Protein AF-A0A392Q0V7-F1 (afdb_monomer_lite)

Sequence (158 aa):
RRQCPGLLFYNELLHIFYRTRLCDYKNAAPHVDNLDAAVKADRKQTQHMQELVKELSALDQSLSRNDLHYRERAALSEKQAMIQEQLRNMNGFSSIGQESLEPVYFGNSRRTLGDKLQLAPPPIDGEWLPKSAVYALVDLIVVVFGRPKGLFKECGKR

Organism: NCBI:txid97028

Secondary structure (DSSP, 8-state):
----HHHHHHHHHHHHHHHHHTT-HHHHHHHHHHHHHHHHHHHHHHHHHHHHHHHHHHHHHHHT-TT--HHHHHHHHHHHHHHHHHHHHHHTTS-----------S------TT-EEESS-TTSTT-EEEHHHHHHHHHHHHHHHHS-----------

Structure (mmCIF, N/CA/C/O backbone):
data_AF-A0A392Q0V7-F1
#
_entry.id   AF-A0A392Q0V7-F1
#
loop_
_atom_site.group_PDB
_atom_site.id
_atom_site.type_symbol
_atom_site.label_atom_id
_atom_site.label_alt_id
_atom_site.label_comp_id
_atom_site.label_asym_id
_atom_site.label_entity_id
_atom_site.label_seq_id
_atom_site.pdbx_PDB_ins_code
_atom_site.Cartn_x
_atom_site.Cartn_y
_atom_site.Cartn_z
_atom_site.occupancy
_atom_site.B_iso_or_equiv
_atom_site.auth_seq_id
_atom_site.auth_comp_id
_atom_site.auth_asym_id
_atom_site.auth_atom_id
_atom_site.pdbx_PDB_model_num
ATOM 1 N N . ARG A 1 1 ? -1.454 20.220 1.057 1.00 45.97 1 ARG A N 1
ATOM 2 C CA . ARG A 1 1 ? -2.367 19.462 0.162 1.00 45.97 1 ARG A CA 1
ATOM 3 C C . ARG A 1 1 ? -2.547 18.080 0.773 1.00 45.97 1 ARG A C 1
ATOM 5 O O . ARG A 1 1 ? -1.536 17.439 1.013 1.00 45.97 1 ARG A O 1
ATOM 12 N N . ARG A 1 2 ? -3.777 17.664 1.100 1.00 52.25 2 ARG A N 1
ATOM 13 C CA . ARG A 1 2 ? -4.051 16.307 1.606 1.00 52.25 2 ARG A CA 1
ATOM 14 C C . ARG A 1 2 ? -3.768 15.331 0.461 1.00 52.25 2 ARG A C 1
ATOM 16 O O . ARG A 1 2 ? -4.476 15.370 -0.538 1.00 52.25 2 ARG A O 1
ATOM 23 N N . GLN A 1 3 ? -2.672 14.584 0.538 1.00 61.00 3 GLN A N 1
ATOM 24 C CA . GLN A 1 3 ? -2.315 13.605 -0.487 1.00 61.00 3 GLN A CA 1
ATOM 25 C C . GLN A 1 3 ? -3.179 12.363 -0.268 1.00 61.00 3 GLN A C 1
ATOM 27 O O . GLN A 1 3 ? -3.098 11.733 0.783 1.00 61.00 3 GLN A O 1
ATOM 32 N N . CYS A 1 4 ? -4.043 12.048 -1.231 1.00 75.12 4 CYS A N 1
ATOM 33 C CA . CYS A 1 4 ? -4.793 10.799 -1.233 1.00 75.12 4 CYS A CA 1
ATOM 34 C C . CYS A 1 4 ? -3.817 9.643 -1.504 1.00 75.12 4 CYS A C 1
ATOM 36 O O . CYS A 1 4 ? -3.119 9.692 -2.521 1.00 75.12 4 CYS A O 1
ATOM 38 N N . PRO A 1 5 ? -3.755 8.610 -0.642 1.00 79.12 5 PRO A N 1
ATOM 39 C CA . PRO A 1 5 ? -2.830 7.493 -0.825 1.00 79.12 5 PRO A CA 1
ATOM 40 C C . PRO A 1 5 ? -2.989 6.819 -2.189 1.00 79.12 5 PRO A C 1
ATOM 42 O O . PRO A 1 5 ? -1.998 6.526 -2.853 1.00 79.12 5 PRO A O 1
ATOM 45 N N . GLY A 1 6 ? -4.229 6.651 -2.662 1.00 83.00 6 GLY A N 1
ATOM 46 C CA . GLY A 1 6 ? -4.498 6.068 -3.975 1.00 83.00 6 GLY A CA 1
ATOM 47 C C . GLY A 1 6 ? -3.869 6.857 -5.125 1.00 83.00 6 GLY A C 1
ATOM 48 O O . GLY A 1 6 ? -3.326 6.250 -6.045 1.00 83.00 6 GLY A O 1
ATOM 49 N N . LEU A 1 7 ? -3.867 8.192 -5.057 1.00 85.12 7 LEU A N 1
ATOM 50 C CA . LEU A 1 7 ? -3.249 9.035 -6.085 1.00 85.12 7 LEU A CA 1
ATOM 51 C C . LEU A 1 7 ? -1.732 8.857 -6.136 1.00 85.12 7 LEU A C 1
ATOM 53 O O . LEU A 1 7 ? -1.146 8.861 -7.217 1.00 85.12 7 LEU A O 1
ATOM 57 N N . LEU A 1 8 ? -1.098 8.692 -4.973 1.00 87.38 8 LEU A N 1
ATOM 58 C CA . LEU A 1 8 ? 0.327 8.383 -4.897 1.00 87.38 8 LEU A CA 1
ATOM 59 C C . LEU A 1 8 ? 0.611 7.041 -5.576 1.00 87.38 8 LEU A C 1
ATOM 61 O O . LEU A 1 8 ? 1.443 6.995 -6.477 1.00 87.38 8 LEU A O 1
ATOM 65 N N . PHE A 1 9 ? -0.133 5.986 -5.225 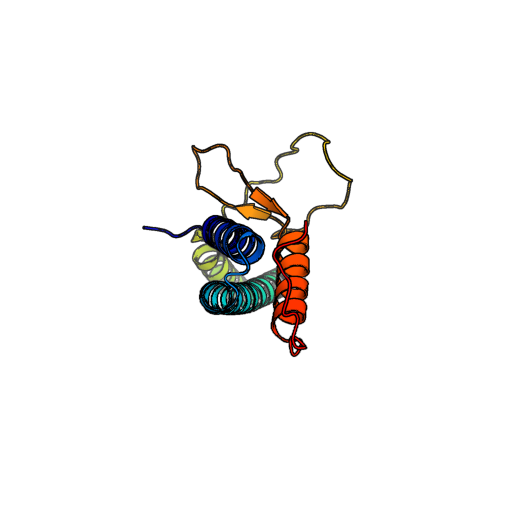1.00 88.56 9 PHE A N 1
ATOM 66 C CA . PHE A 1 9 ? 0.021 4.676 -5.866 1.00 88.56 9 PHE A CA 1
ATOM 67 C C . PHE A 1 9 ? -0.153 4.758 -7.383 1.00 88.56 9 PHE A C 1
ATOM 69 O O . PHE A 1 9 ? 0.673 4.233 -8.124 1.00 88.56 9 PHE A O 1
ATOM 76 N N . TYR A 1 10 ? -1.192 5.447 -7.852 1.00 89.00 10 TYR A N 1
ATOM 77 C CA . TYR A 1 10 ? -1.458 5.604 -9.278 1.00 89.00 10 TYR A CA 1
ATOM 78 C C . TYR A 1 10 ? -0.314 6.314 -10.018 1.00 89.00 10 TYR A C 1
ATOM 80 O O . TYR A 1 10 ? 0.170 5.818 -11.036 1.00 89.00 10 TYR A O 1
ATOM 88 N N . ASN A 1 11 ? 0.158 7.445 -9.487 1.00 90.62 11 ASN A N 1
ATOM 89 C CA . ASN A 1 11 ? 1.233 8.218 -10.108 1.00 90.62 11 ASN A CA 1
ATOM 90 C C . ASN A 1 11 ? 2.551 7.439 -10.158 1.00 90.62 11 ASN A C 1
ATOM 92 O O . ASN A 1 11 ? 3.221 7.425 -11.191 1.00 90.62 11 ASN A O 1
ATOM 96 N N . GLU A 1 12 ? 2.914 6.763 -9.069 1.00 92.44 12 GLU A N 1
ATOM 97 C CA . GLU A 1 12 ? 4.135 5.957 -9.016 1.00 92.44 12 GLU A CA 1
ATOM 98 C C . GLU A 1 12 ? 4.067 4.771 -9.989 1.00 92.44 12 GLU A C 1
ATOM 100 O O . GLU A 1 12 ? 5.012 4.528 -10.741 1.00 92.44 12 GLU A O 1
ATOM 105 N N . LEU A 1 13 ? 2.919 4.086 -10.074 1.00 92.44 13 LEU A N 1
ATOM 106 C CA . LEU A 1 13 ? 2.702 3.013 -11.049 1.00 92.44 13 LEU A CA 1
ATOM 107 C C . LEU A 1 13 ? 2.842 3.506 -12.496 1.00 92.44 13 LEU A C 1
ATOM 109 O O . LEU A 1 13 ? 3.473 2.827 -13.312 1.00 92.44 13 LEU A O 1
ATOM 113 N N . LEU A 1 14 ? 2.315 4.692 -12.818 1.00 92.44 14 LEU A N 1
ATOM 114 C CA . LEU A 1 14 ? 2.500 5.303 -14.136 1.00 92.44 14 LEU A CA 1
ATOM 115 C C . LEU A 1 14 ? 3.976 5.599 -14.421 1.00 92.44 14 LEU A C 1
ATOM 117 O O . LEU A 1 14 ? 4.470 5.255 -15.498 1.00 92.44 14 LEU A O 1
ATOM 121 N N . HIS A 1 15 ? 4.700 6.195 -13.470 1.00 93.06 15 HIS A N 1
ATOM 122 C CA . HIS A 1 15 ? 6.128 6.468 -13.631 1.00 93.06 15 HIS A CA 1
ATOM 123 C C . HIS A 1 15 ? 6.930 5.187 -13.876 1.00 93.06 15 HIS A C 1
ATOM 125 O O . HIS A 1 15 ? 7.743 5.142 -14.804 1.00 93.06 15 HIS A O 1
ATOM 131 N N . ILE A 1 16 ? 6.668 4.129 -13.106 1.00 91.69 16 ILE A N 1
ATOM 132 C CA . ILE A 1 16 ? 7.316 2.825 -13.283 1.00 91.69 16 ILE A 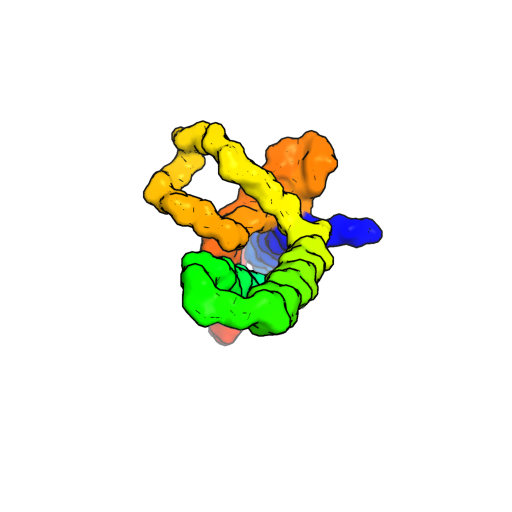CA 1
ATOM 133 C C . ILE A 1 16 ? 6.997 2.257 -14.667 1.00 91.69 16 ILE A C 1
ATOM 135 O O . ILE A 1 16 ? 7.915 1.817 -15.364 1.00 91.69 16 ILE A O 1
ATOM 139 N N . PHE A 1 17 ? 5.733 2.295 -15.097 1.00 90.88 17 PHE A N 1
ATOM 140 C CA . PHE A 1 17 ? 5.312 1.780 -16.400 1.00 90.88 17 PHE A CA 1
ATOM 141 C C . PHE A 1 17 ? 6.030 2.482 -17.558 1.00 90.88 17 PHE A C 1
ATOM 143 O O . PHE A 1 17 ? 6.668 1.820 -18.382 1.00 90.88 17 PHE A O 1
ATOM 150 N N . TYR A 1 18 ? 5.983 3.817 -17.610 1.00 92.19 18 TYR A N 1
ATOM 151 C CA . TYR A 1 18 ? 6.593 4.581 -18.700 1.00 92.19 18 TYR A CA 1
ATOM 152 C C . TYR A 1 18 ? 8.111 4.414 -18.744 1.00 92.19 18 TYR A C 1
ATOM 154 O O . TYR A 1 18 ? 8.675 4.177 -19.814 1.00 92.19 18 TYR A O 1
ATOM 162 N N . ARG A 1 19 ? 8.785 4.473 -17.592 1.00 90.00 19 ARG A N 1
ATOM 163 C CA . ARG A 1 19 ? 10.243 4.308 -17.534 1.00 90.00 19 ARG A CA 1
ATOM 164 C C . ARG A 1 19 ? 10.672 2.889 -17.884 1.00 90.00 19 ARG A C 1
ATOM 166 O O . ARG A 1 19 ? 11.628 2.711 -18.631 1.00 90.00 19 ARG A O 1
ATOM 173 N N . THR A 1 20 ? 9.931 1.879 -17.429 1.00 86.69 20 THR A N 1
ATOM 174 C CA . THR A 1 20 ? 10.187 0.477 -17.791 1.00 86.69 20 THR A CA 1
ATOM 175 C C . THR A 1 20 ? 10.002 0.247 -19.287 1.00 86.69 20 THR A C 1
ATOM 177 O O . THR A 1 20 ? 10.822 -0.426 -19.907 1.00 86.69 20 THR A O 1
ATOM 180 N N . ARG A 1 21 ? 8.978 0.858 -19.899 1.00 86.56 21 ARG A N 1
ATOM 181 C CA . ARG A 1 21 ? 8.760 0.806 -21.351 1.00 86.56 21 ARG A CA 1
ATOM 182 C C . ARG A 1 21 ? 9.922 1.421 -22.137 1.00 86.56 21 ARG A C 1
ATOM 184 O O . ARG A 1 21 ? 10.292 0.884 -23.174 1.00 86.56 21 ARG A O 1
ATOM 191 N N . LEU A 1 22 ? 10.519 2.500 -21.630 1.00 87.94 22 LEU A N 1
ATOM 192 C CA . LEU A 1 22 ? 11.720 3.12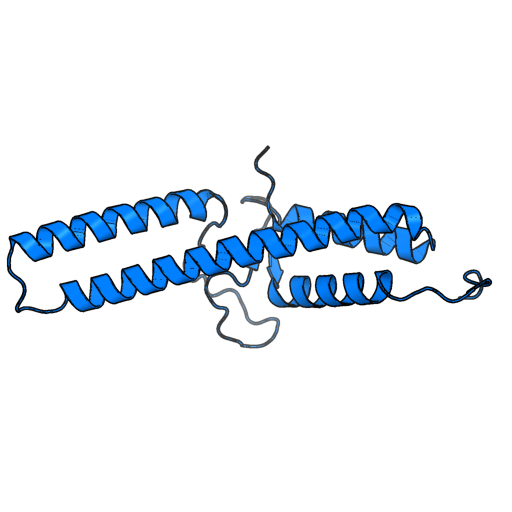5 -22.200 1.00 87.94 22 LEU A CA 1
ATOM 193 C C . LEU A 1 22 ? 13.030 2.430 -21.783 1.00 87.94 22 LEU A C 1
ATOM 195 O O . LEU A 1 22 ? 14.109 2.902 -22.129 1.00 87.94 22 LEU A O 1
ATOM 199 N N . CYS A 1 23 ? 12.954 1.321 -21.039 1.00 84.62 23 CYS A N 1
ATOM 200 C CA . CYS A 1 23 ? 14.100 0.606 -20.467 1.00 84.62 23 CYS A CA 1
ATOM 201 C C . CYS A 1 23 ? 14.984 1.459 -19.537 1.00 84.62 23 CYS A C 1
ATOM 203 O O . CYS A 1 23 ? 16.127 1.106 -19.244 1.00 84.62 23 CYS A O 1
ATOM 205 N N . ASP A 1 24 ? 14.433 2.551 -19.008 1.00 87.00 24 ASP A N 1
ATOM 206 C CA . ASP A 1 24 ? 15.070 3.442 -18.045 1.00 87.00 24 ASP A CA 1
ATOM 207 C C . ASP A 1 24 ? 14.884 2.916 -16.615 1.00 87.00 24 ASP A C 1
ATOM 209 O O . ASP A 1 24 ? 14.190 3.475 -15.761 1.00 87.00 24 ASP A O 1
ATOM 213 N N . TYR A 1 25 ? 15.503 1.768 -16.355 1.00 84.81 25 TYR A N 1
ATOM 214 C CA . TYR A 1 25 ? 15.372 1.082 -15.074 1.00 84.81 25 TYR A CA 1
ATOM 215 C C . TYR A 1 25 ? 16.045 1.821 -13.916 1.00 84.81 25 TYR A C 1
ATOM 217 O O . TYR A 1 25 ? 15.627 1.649 -12.774 1.00 84.81 25 TYR A O 1
ATOM 225 N N . LYS A 1 26 ? 17.066 2.640 -14.201 1.00 86.56 26 LYS A N 1
ATOM 226 C CA . LYS A 1 26 ? 17.769 3.430 -13.182 1.00 86.56 26 LYS A CA 1
ATOM 227 C C . LYS A 1 26 ? 16.836 4.461 -12.565 1.00 86.56 26 LYS A C 1
ATOM 229 O O . LYS A 1 26 ? 16.766 4.557 -11.347 1.00 86.56 26 LYS A O 1
ATOM 234 N N . ASN A 1 27 ? 16.081 5.173 -13.398 1.00 89.12 27 ASN A N 1
ATOM 235 C CA . ASN A 1 27 ? 15.141 6.167 -12.898 1.00 89.12 27 ASN A CA 1
ATOM 236 C C . ASN A 1 27 ? 13.807 5.553 -12.461 1.00 89.12 27 ASN A C 1
ATOM 238 O O . ASN A 1 27 ? 13.051 6.220 -11.768 1.00 89.12 27 ASN A O 1
ATOM 242 N N . ALA A 1 28 ? 13.495 4.309 -12.843 1.00 91.12 28 ALA A N 1
ATOM 243 C CA . ALA A 1 28 ? 12.332 3.587 -12.322 1.00 91.12 28 ALA A CA 1
ATOM 244 C C . ALA A 1 28 ? 12.545 3.060 -10.891 1.00 91.12 28 ALA A C 1
ATOM 246 O O . ALA A 1 28 ? 11.591 3.033 -10.123 1.00 91.12 28 ALA A O 1
ATOM 247 N N . ALA A 1 29 ? 13.775 2.687 -10.520 1.00 89.75 29 ALA A N 1
ATOM 248 C CA . ALA A 1 29 ? 14.106 2.156 -9.194 1.00 89.75 29 ALA A CA 1
ATOM 249 C C . ALA A 1 29 ? 13.590 3.001 -8.005 1.00 89.75 29 ALA A C 1
ATOM 251 O O . ALA A 1 29 ? 12.870 2.441 -7.183 1.00 89.75 29 ALA A O 1
ATOM 252 N N . PRO A 1 30 ? 13.826 4.329 -7.924 1.00 92.69 30 PRO A N 1
ATOM 253 C CA . PRO A 1 30 ? 13.340 5.121 -6.789 1.00 92.69 30 PRO A CA 1
ATOM 254 C C . PRO A 1 30 ? 11.808 5.159 -6.686 1.00 92.69 30 PRO A C 1
ATOM 256 O O . PRO A 1 30 ? 11.267 5.253 -5.588 1.00 92.69 30 PRO A O 1
ATOM 259 N N . HIS A 1 31 ? 11.099 5.058 -7.816 1.00 93.44 31 HIS A N 1
ATOM 260 C CA . HIS A 1 31 ? 9.637 4.976 -7.829 1.00 93.44 31 HIS A CA 1
ATOM 261 C C . HIS A 1 31 ? 9.149 3.634 -7.268 1.00 93.44 31 HIS A C 1
ATOM 263 O O . HIS A 1 31 ? 8.168 3.592 -6.531 1.00 93.44 31 HIS A O 1
ATOM 269 N N . VAL A 1 32 ? 9.863 2.539 -7.559 1.00 92.00 32 VAL A N 1
ATOM 270 C CA . VAL A 1 32 ? 9.589 1.219 -6.966 1.00 92.00 32 VAL A CA 1
ATOM 271 C C . VAL A 1 32 ? 9.815 1.243 -5.454 1.00 92.00 32 VAL A C 1
ATOM 273 O O . VAL A 1 32 ? 8.960 0.763 -4.713 1.00 92.00 32 VAL A O 1
ATOM 276 N N . ASP A 1 33 ? 10.911 1.846 -4.993 1.00 92.75 33 ASP A N 1
ATOM 277 C CA . ASP A 1 33 ? 11.223 1.950 -3.563 1.00 92.75 33 ASP A CA 1
ATOM 278 C C . ASP A 1 33 ? 10.176 2.788 -2.810 1.00 92.75 33 ASP A C 1
ATOM 280 O O . ASP A 1 33 ? 9.727 2.408 -1.726 1.00 92.75 33 ASP A O 1
ATOM 284 N N . ASN A 1 34 ? 9.732 3.904 -3.403 1.00 92.75 34 ASN A N 1
ATOM 285 C CA . ASN A 1 34 ? 8.669 4.737 -2.838 1.00 92.75 34 ASN A CA 1
ATOM 286 C C . ASN A 1 34 ? 7.338 3.969 -2.750 1.00 92.75 34 ASN A C 1
ATOM 288 O O . ASN A 1 34 ? 6.649 4.012 -1.730 1.00 92.75 34 ASN A O 1
ATOM 292 N N . LEU A 1 35 ? 6.998 3.219 -3.803 1.00 91.88 35 LEU A N 1
ATOM 293 C CA . LEU A 1 35 ? 5.791 2.398 -3.866 1.00 91.88 35 LEU A CA 1
ATOM 294 C C . LEU A 1 35 ? 5.803 1.290 -2.795 1.00 91.88 35 LEU A C 1
ATOM 296 O O . LEU A 1 35 ? 4.808 1.102 -2.095 1.00 91.88 35 LEU A O 1
ATOM 300 N N . ASP A 1 36 ? 6.927 0.590 -2.627 1.00 92.44 36 ASP A N 1
ATOM 301 C CA . ASP A 1 36 ? 7.109 -0.444 -1.599 1.00 92.44 36 ASP A CA 1
ATOM 302 C C . ASP A 1 36 ? 6.999 0.137 -0.179 1.00 92.44 36 ASP A C 1
ATOM 304 O O . ASP A 1 36 ? 6.277 -0.395 0.673 1.00 92.44 36 ASP A O 1
ATOM 308 N N . ALA A 1 37 ? 7.644 1.280 0.073 1.00 92.62 37 ALA A N 1
ATOM 309 C CA . ALA A 1 37 ? 7.537 1.984 1.347 1.00 92.62 37 ALA A CA 1
ATOM 310 C C . ALA A 1 37 ? 6.088 2.409 1.644 1.00 92.62 37 ALA A C 1
ATOM 312 O O . ALA A 1 37 ? 5.603 2.210 2.764 1.00 92.62 37 ALA A O 1
ATOM 313 N N . ALA A 1 38 ? 5.375 2.929 0.640 1.00 90.44 38 ALA A N 1
ATOM 314 C CA . ALA A 1 38 ? 3.976 3.326 0.759 1.00 90.44 38 ALA A CA 1
ATOM 315 C C . ALA A 1 38 ? 3.057 2.127 1.051 1.00 90.44 38 ALA A C 1
ATOM 317 O O . ALA A 1 38 ? 2.235 2.205 1.965 1.00 90.44 38 ALA A O 1
ATOM 318 N N . VAL A 1 39 ? 3.227 0.991 0.357 1.00 89.81 39 VAL A N 1
ATOM 319 C CA . VAL A 1 39 ? 2.472 -0.244 0.651 1.00 89.81 39 VAL A CA 1
ATOM 320 C C . VAL A 1 39 ? 2.731 -0.713 2.079 1.00 89.81 39 VAL A C 1
ATOM 322 O O . VAL A 1 39 ? 1.793 -1.075 2.789 1.00 89.81 39 VAL A O 1
ATOM 325 N N . LYS A 1 40 ? 3.986 -0.705 2.535 1.00 90.62 40 LYS A N 1
ATOM 326 C CA . LYS A 1 40 ? 4.334 -1.125 3.901 1.00 90.62 40 LYS A CA 1
ATOM 327 C C . LYS A 1 40 ? 3.713 -0.215 4.959 1.00 90.62 40 LYS A C 1
ATOM 329 O O . LYS A 1 40 ? 3.222 -0.722 5.968 1.00 90.62 40 LYS A O 1
ATOM 334 N N . ALA A 1 41 ? 3.725 1.098 4.742 1.00 89.12 41 ALA A N 1
ATOM 335 C CA . ALA A 1 41 ? 3.103 2.059 5.648 1.00 89.12 41 ALA A CA 1
ATOM 336 C C . ALA A 1 41 ? 1.581 1.855 5.721 1.00 89.12 41 ALA A C 1
ATOM 338 O O . ALA A 1 41 ? 1.027 1.729 6.814 1.00 89.12 41 ALA A O 1
ATOM 339 N N . ASP A 1 42 ? 0.923 1.727 4.569 1.00 86.19 42 ASP A N 1
ATOM 340 C CA . ASP A 1 42 ? -0.525 1.545 4.500 1.00 86.19 42 ASP A CA 1
ATOM 341 C C . ASP A 1 42 ? -0.968 0.179 5.072 1.00 86.19 42 ASP A C 1
ATOM 343 O O . ASP A 1 42 ? -1.947 0.098 5.821 1.00 86.19 42 ASP A O 1
ATOM 347 N N . ARG A 1 43 ? -0.205 -0.902 4.831 1.00 85.31 43 ARG A N 1
ATOM 348 C CA . ARG A 1 43 ? -0.439 -2.216 5.467 1.00 85.31 43 ARG A CA 1
ATOM 349 C C . ARG A 1 43 ? -0.416 -2.115 6.992 1.00 85.31 43 ARG A C 1
ATOM 351 O O . ARG A 1 43 ? -1.335 -2.627 7.629 1.00 85.31 43 ARG A O 1
ATOM 358 N N . LYS A 1 44 ? 0.576 -1.431 7.572 1.00 88.31 44 LYS A N 1
ATOM 359 C CA . LYS A 1 44 ? 0.663 -1.229 9.031 1.00 88.31 44 LYS A CA 1
ATOM 360 C C . LYS A 1 44 ? -0.522 -0.427 9.564 1.00 88.31 44 LYS A C 1
ATOM 362 O O . LYS A 1 44 ? -1.122 -0.815 10.560 1.00 88.31 44 LYS A O 1
ATOM 367 N N . GLN A 1 45 ? -0.891 0.656 8.880 1.00 84.50 45 GLN A N 1
ATOM 368 C CA . GLN A 1 45 ? -2.040 1.475 9.266 1.00 84.50 45 GLN A CA 1
ATOM 369 C C . GLN A 1 45 ? -3.348 0.672 9.225 1.00 84.50 45 GLN A C 1
ATOM 371 O O . GLN A 1 45 ? -4.152 0.733 10.152 1.00 84.50 45 GLN A O 1
ATOM 376 N N . THR A 1 46 ? -3.543 -0.126 8.174 1.00 81.06 46 THR A N 1
ATOM 377 C CA . THR A 1 46 ? -4.736 -0.969 8.012 1.00 81.06 46 THR A CA 1
ATOM 378 C C . THR A 1 46 ? -4.808 -2.055 9.084 1.00 81.06 46 THR A C 1
ATOM 380 O O . THR A 1 46 ? -5.885 -2.309 9.617 1.00 81.06 46 THR A O 1
ATOM 383 N N . GLN A 1 47 ? -3.676 -2.677 9.429 1.00 85.00 47 GLN A N 1
ATOM 384 C CA . GLN A 1 47 ? -3.599 -3.662 10.513 1.00 85.00 47 GLN A CA 1
ATOM 385 C C . GLN A 1 47 ? -3.989 -3.042 11.855 1.00 85.00 47 GLN A C 1
ATOM 387 O O . GLN A 1 47 ? -4.865 -3.572 12.534 1.00 85.00 47 GLN A O 1
ATOM 392 N N . HIS A 1 48 ? -3.426 -1.879 12.184 1.00 84.81 48 HIS A N 1
ATOM 393 C CA . HIS A 1 48 ? -3.755 -1.173 13.419 1.00 84.81 48 HIS A CA 1
ATOM 394 C C . HIS A 1 48 ? -5.242 -0.788 13.493 1.00 84.81 48 HIS A C 1
ATOM 396 O O . HIS A 1 48 ? -5.897 -0.957 14.519 1.00 84.81 48 HIS A O 1
ATOM 402 N N . MET A 1 49 ? -5.820 -0.345 12.373 1.00 79.75 49 MET A N 1
ATOM 403 C CA . MET A 1 49 ? -7.253 -0.062 12.287 1.00 79.75 49 MET A CA 1
ATOM 404 C C . MET A 1 49 ? -8.104 -1.321 12.518 1.00 79.75 49 MET A C 1
ATOM 406 O O . MET A 1 49 ? -9.099 -1.268 13.237 1.00 79.75 49 MET A O 1
ATOM 410 N N . GLN A 1 50 ? -7.717 -2.462 11.940 1.00 81.94 50 GLN A N 1
ATOM 411 C CA . GLN A 1 50 ? -8.415 -3.733 12.157 1.00 81.94 50 GLN A CA 1
ATOM 412 C C . GLN A 1 50 ? -8.337 -4.201 13.614 1.00 81.94 50 GLN A C 1
ATOM 414 O O . GLN A 1 50 ? -9.304 -4.772 14.114 1.00 81.94 50 GLN A O 1
ATOM 419 N N . GLU A 1 51 ? -7.217 -3.972 14.299 1.00 86.19 51 GLU A N 1
ATOM 420 C CA . GLU A 1 51 ? -7.062 -4.269 15.728 1.00 86.19 51 GLU A CA 1
ATOM 421 C C . GLU A 1 51 ? -8.015 -3.428 16.581 1.00 86.19 51 GLU A C 1
ATOM 423 O O . GLU A 1 51 ? -8.758 -3.989 17.382 1.00 86.19 51 GLU A O 1
ATOM 428 N N . LEU A 1 52 ? -8.085 -2.117 16.338 1.00 84.00 52 LEU A N 1
ATOM 429 C CA . LEU A 1 52 ? -8.995 -1.220 17.057 1.00 84.00 52 LEU A CA 1
ATOM 430 C C . LEU A 1 52 ? -10.471 -1.549 16.803 1.00 84.00 52 LEU A C 1
ATOM 432 O O . LEU A 1 52 ? -11.284 -1.502 17.722 1.00 84.00 52 LEU A O 1
ATOM 436 N N . VAL A 1 53 ? -10.834 -1.938 15.576 1.00 82.19 53 VAL A N 1
ATOM 437 C CA . VAL A 1 53 ? -12.200 -2.398 15.263 1.00 82.19 53 VAL A CA 1
ATOM 438 C C . VAL A 1 53 ? -12.528 -3.701 15.996 1.00 82.19 53 VAL A C 1
ATOM 440 O O . VAL A 1 53 ? -13.636 -3.851 16.513 1.00 82.19 53 VAL A O 1
ATOM 443 N N . LYS A 1 54 ? -11.578 -4.642 16.083 1.00 86.12 54 LYS A N 1
ATOM 444 C CA . LYS A 1 54 ? -11.758 -5.872 16.870 1.00 86.12 54 LYS A CA 1
ATOM 445 C C . LYS A 1 54 ? -11.929 -5.556 18.352 1.00 86.12 54 LYS A C 1
ATOM 447 O O . LYS A 1 54 ? -12.839 -6.103 18.971 1.00 86.12 54 LYS A O 1
ATOM 452 N N . GLU A 1 55 ? -11.109 -4.664 18.902 1.00 89.06 55 GLU A N 1
ATOM 453 C CA . GLU A 1 55 ? -11.211 -4.231 20.297 1.00 89.06 55 GLU A CA 1
ATOM 454 C C . GLU A 1 55 ? -12.574 -3.590 20.580 1.00 89.06 55 GLU A C 1
ATOM 456 O O . GLU A 1 55 ? -13.248 -3.981 21.531 1.00 89.06 55 GLU A O 1
ATOM 461 N N . LEU A 1 56 ? -13.042 -2.702 19.699 1.00 85.75 56 LEU A N 1
ATOM 462 C CA . LEU A 1 56 ? -14.361 -2.083 19.814 1.00 85.75 56 LEU A CA 1
ATOM 463 C C . LEU A 1 56 ? -15.484 -3.127 19.771 1.00 85.75 56 LEU A C 1
ATOM 465 O O . LEU A 1 56 ? -16.377 -3.097 20.611 1.00 85.75 56 LEU A O 1
ATOM 469 N N . SER A 1 57 ? -15.403 -4.115 18.874 1.00 83.56 57 SER A N 1
ATOM 470 C CA . SER A 1 57 ? -16.392 -5.200 18.821 1.00 83.56 57 SER A CA 1
ATOM 471 C C . SER A 1 57 ? -16.408 -6.069 20.089 1.00 83.56 57 SER A C 1
ATOM 473 O O . SER A 1 57 ? -17.469 -6.521 20.517 1.00 83.56 57 SER A O 1
ATOM 475 N N . ALA A 1 58 ? -15.250 -6.277 20.725 1.00 87.50 58 ALA A N 1
ATOM 476 C CA . ALA A 1 58 ? -15.145 -7.007 21.986 1.00 87.50 58 ALA A CA 1
ATOM 477 C C . ALA A 1 58 ? -15.692 -6.185 23.168 1.00 87.50 58 ALA A C 1
ATOM 479 O O . ALA A 1 58 ? -16.322 -6.741 24.073 1.00 87.50 58 ALA A O 1
ATOM 480 N N . LEU A 1 59 ? -15.494 -4.862 23.150 1.00 86.56 59 LEU A N 1
ATOM 481 C CA . LEU A 1 59 ? -16.080 -3.941 24.125 1.00 86.56 59 LEU A CA 1
ATOM 482 C C . LEU A 1 59 ? -17.604 -3.876 23.992 1.00 86.56 59 LEU A C 1
ATOM 484 O O . LEU A 1 59 ? -18.283 -3.974 25.009 1.00 86.56 59 LEU A O 1
ATOM 488 N N . ASP A 1 60 ? -18.145 -3.811 22.775 1.00 84.50 60 ASP A N 1
ATOM 489 C CA . ASP A 1 60 ? -19.594 -3.841 22.528 1.00 84.50 60 ASP A CA 1
ATOM 490 C C . ASP A 1 60 ? -20.229 -5.144 23.036 1.00 84.50 60 ASP A C 1
ATOM 492 O O . ASP A 1 60 ? -21.250 -5.124 23.727 1.00 84.50 60 ASP A O 1
ATOM 496 N N . GLN A 1 61 ? -19.589 -6.290 22.774 1.00 86.56 61 GLN A N 1
ATOM 497 C CA . GLN A 1 61 ? -20.019 -7.578 23.330 1.00 86.56 61 GLN A CA 1
ATOM 498 C C . GLN A 1 61 ? -19.967 -7.582 24.861 1.00 86.56 61 GLN A C 1
ATOM 500 O O . GLN A 1 61 ? -20.877 -8.097 25.511 1.00 86.56 61 GLN A O 1
ATOM 505 N N . SER A 1 62 ? -18.935 -6.976 25.450 1.00 85.50 62 SER A N 1
ATOM 506 C CA . SER A 1 62 ? -18.806 -6.861 26.904 1.00 85.50 62 SER A CA 1
ATOM 507 C C . SER A 1 62 ? -19.912 -5.981 27.489 1.00 85.50 62 SER A C 1
ATOM 509 O O . SER A 1 62 ? -20.568 -6.393 28.438 1.00 85.50 62 SER A O 1
ATOM 511 N N . LEU A 1 63 ? -20.185 -4.821 26.886 1.00 82.56 63 LEU A N 1
ATOM 512 C CA . LEU A 1 63 ? -21.242 -3.891 27.292 1.00 82.56 63 LEU A CA 1
ATOM 513 C C . LEU A 1 63 ? -22.650 -4.485 27.153 1.00 82.56 63 LEU A C 1
ATOM 515 O O . LEU A 1 63 ? -23.528 -4.146 27.945 1.00 82.56 63 LEU A O 1
ATOM 519 N N . SER A 1 64 ? -22.856 -5.401 26.199 1.00 81.88 64 SER A N 1
ATOM 520 C CA . SER A 1 64 ? -24.126 -6.119 26.023 1.00 81.88 64 SER A CA 1
ATOM 521 C C . SER A 1 64 ? -24.454 -7.098 27.162 1.00 81.88 64 SER A C 1
ATOM 523 O O . SER A 1 64 ? -25.597 -7.540 27.283 1.00 81.88 64 SER A O 1
ATOM 525 N N . ARG A 1 65 ? -23.483 -7.433 28.029 1.00 82.12 65 ARG A N 1
ATOM 526 C CA . ARG A 1 65 ? -23.731 -8.265 29.214 1.00 82.12 65 ARG A CA 1
ATOM 527 C C . ARG A 1 65 ? -24.491 -7.476 30.286 1.00 82.12 65 ARG A C 1
ATOM 529 O O . ARG A 1 65 ? -24.069 -6.416 30.760 1.00 82.12 65 ARG A O 1
ATOM 536 N N . ASN A 1 66 ? -25.610 -8.043 30.730 1.00 72.94 66 ASN A N 1
ATOM 537 C CA . ASN A 1 66 ? -26.485 -7.431 31.733 1.00 72.94 66 ASN A CA 1
ATOM 538 C C . ASN A 1 66 ? -25.906 -7.467 33.161 1.00 72.94 66 ASN A C 1
ATOM 540 O O . ASN A 1 66 ? -26.344 -6.692 34.010 1.00 72.94 66 ASN A O 1
ATOM 544 N N . ASP A 1 67 ? -24.858 -8.256 33.396 1.00 79.56 67 ASP A N 1
ATOM 545 C CA . ASP A 1 67 ? -24.320 -8.537 34.736 1.00 79.56 67 ASP A CA 1
ATOM 546 C C . ASP A 1 67 ? -23.295 -7.496 35.234 1.00 79.56 67 ASP A C 1
ATOM 548 O O . ASP A 1 67 ? -22.759 -7.618 36.332 1.00 79.56 67 ASP A O 1
ATOM 552 N N . LEU A 1 68 ? -22.991 -6.470 34.431 1.00 78.94 68 LEU A N 1
ATOM 553 C CA . LEU A 1 68 ? -21.948 -5.487 34.742 1.00 78.94 68 LEU A CA 1
ATOM 554 C C . LEU A 1 68 ? -22.378 -4.468 35.802 1.00 78.94 68 LEU A C 1
ATOM 556 O O . LEU A 1 68 ? -23.494 -3.937 35.780 1.00 78.94 68 LEU A O 1
ATOM 560 N N . HIS A 1 69 ? -21.445 -4.107 36.683 1.00 82.50 69 HIS A N 1
ATOM 561 C CA . HIS A 1 69 ? -21.653 -3.036 37.651 1.00 82.50 69 HIS A CA 1
ATOM 562 C C . HIS A 1 69 ? -21.640 -1.660 36.951 1.00 82.50 69 HIS A C 1
ATOM 564 O O . HIS A 1 69 ? -20.907 -1.444 35.985 1.00 82.50 69 HIS A O 1
ATOM 570 N N . TYR A 1 70 ? -22.415 -0.686 37.445 1.00 83.88 70 TYR A N 1
ATOM 571 C CA . TYR A 1 70 ? -22.536 0.654 36.832 1.00 83.88 70 TYR A CA 1
ATOM 572 C C . TYR A 1 70 ? -21.175 1.331 36.574 1.00 83.88 70 TYR A C 1
ATOM 574 O O . TYR A 1 70 ? -20.938 1.888 35.505 1.00 83.88 70 TYR A O 1
ATOM 582 N N . ARG A 1 71 ? -20.245 1.219 37.532 1.00 85.00 71 ARG A N 1
ATOM 583 C CA . ARG A 1 71 ? -18.884 1.777 37.427 1.00 85.00 71 ARG A CA 1
ATOM 584 C C . ARG A 1 71 ? -18.055 1.137 36.307 1.00 85.00 71 ARG A C 1
ATOM 586 O O . ARG A 1 71 ? -17.273 1.826 35.661 1.00 85.00 71 ARG A O 1
ATOM 593 N N . GLU A 1 72 ? -18.227 -0.162 36.080 1.00 85.06 72 GLU A N 1
ATOM 594 C CA . GLU A 1 72 ? -17.527 -0.895 35.020 1.00 85.06 72 GLU A CA 1
ATOM 595 C C . GLU A 1 72 ? -18.098 -0.530 33.651 1.00 85.06 72 GLU A C 1
ATOM 597 O O . GLU A 1 72 ? -17.334 -0.272 32.725 1.00 85.06 72 GLU A O 1
ATOM 602 N N . ARG A 1 73 ? -19.428 -0.399 33.539 1.00 84.50 73 ARG A N 1
ATOM 603 C CA . ARG A 1 73 ? -20.068 0.108 32.315 1.00 84.50 73 ARG A CA 1
ATOM 604 C C . ARG A 1 73 ? -19.574 1.503 31.945 1.00 84.50 73 ARG A C 1
ATOM 606 O O . ARG A 1 73 ? -19.244 1.729 30.786 1.00 84.50 73 ARG A O 1
ATOM 613 N N . ALA A 1 74 ? -19.472 2.407 32.921 1.00 85.81 74 ALA A N 1
ATOM 614 C CA . ALA A 1 74 ? -18.953 3.753 32.692 1.00 85.81 74 ALA A CA 1
ATOM 615 C C . ALA A 1 74 ? -17.511 3.720 32.149 1.00 85.81 74 ALA A C 1
ATOM 617 O O . ALA A 1 74 ? -17.237 4.311 31.106 1.00 85.81 74 ALA A O 1
ATOM 618 N N . ALA A 1 75 ? -16.619 2.947 32.780 1.00 88.19 75 ALA A N 1
ATOM 619 C CA . ALA A 1 75 ? -15.229 2.813 32.337 1.00 88.19 75 ALA A CA 1
ATOM 620 C C . ALA A 1 75 ? -15.097 2.176 30.938 1.00 88.19 75 ALA A C 1
ATOM 622 O O . ALA A 1 75 ? -14.242 2.577 30.149 1.00 88.19 75 ALA A O 1
ATOM 623 N N . LEU A 1 76 ? -15.940 1.192 30.604 1.00 86.31 76 LEU A N 1
ATOM 624 C CA . LEU A 1 76 ? -15.957 0.574 29.273 1.00 86.31 76 LEU A CA 1
ATOM 625 C C . LEU A 1 76 ? -16.482 1.537 28.199 1.00 86.31 76 LEU A C 1
ATOM 627 O O . LEU A 1 76 ? -15.922 1.582 27.106 1.00 86.31 76 LEU A O 1
ATOM 631 N N . SER A 1 77 ? -17.501 2.341 28.516 1.00 85.00 77 SER A N 1
ATOM 632 C CA . SER A 1 77 ? -18.034 3.352 27.592 1.00 85.00 77 SER A CA 1
ATOM 633 C C . SER A 1 77 ? -17.032 4.474 27.299 1.00 85.00 77 SER A C 1
ATOM 635 O O . SER A 1 77 ? -16.922 4.932 26.164 1.00 85.00 77 SER A O 1
ATOM 637 N N . GLU A 1 78 ? -16.231 4.870 28.292 1.00 88.75 78 GLU A N 1
ATOM 638 C CA . GLU A 1 78 ? -15.162 5.856 28.111 1.00 88.75 78 GLU A CA 1
ATOM 639 C C . GLU A 1 78 ? -14.068 5.318 27.179 1.00 88.75 78 GLU A C 1
ATOM 641 O O . GLU A 1 78 ? -13.649 5.995 26.238 1.00 88.75 78 GLU A O 1
ATOM 646 N N . LYS A 1 79 ? -13.661 4.056 27.372 1.00 89.44 79 LYS A N 1
ATOM 647 C CA . LYS A 1 79 ? -12.714 3.384 26.470 1.00 89.44 79 LYS A CA 1
ATOM 648 C C . LYS A 1 79 ? -13.250 3.268 25.045 1.00 89.44 79 LYS A C 1
ATOM 650 O O . LYS A 1 79 ? -12.501 3.495 24.097 1.00 89.44 79 LYS A O 1
ATOM 655 N N . GLN A 1 80 ? -14.534 2.953 24.887 1.00 86.06 80 GLN A N 1
ATOM 656 C CA . GLN A 1 80 ? -15.190 2.900 23.581 1.00 86.06 80 GLN A CA 1
ATOM 657 C C . GLN A 1 80 ? -15.122 4.261 22.874 1.00 86.06 80 GLN A C 1
ATOM 659 O O . GLN A 1 80 ? -14.728 4.319 21.709 1.00 86.06 80 GLN A O 1
ATOM 664 N N . ALA A 1 81 ? -15.427 5.354 23.582 1.00 85.81 81 ALA A N 1
ATOM 665 C CA . ALA A 1 81 ? -15.343 6.708 23.035 1.00 85.81 81 ALA A CA 1
ATOM 666 C C . ALA A 1 81 ? -13.911 7.067 22.600 1.00 85.81 81 ALA A C 1
ATOM 668 O O . ALA A 1 81 ? -13.719 7.600 21.507 1.00 85.81 81 ALA A O 1
ATOM 669 N N . MET A 1 82 ? -12.903 6.702 23.401 1.00 90.38 82 MET A N 1
ATOM 670 C CA . MET A 1 82 ? -11.492 6.920 23.067 1.00 90.38 82 MET A CA 1
ATOM 671 C C . MET A 1 82 ? -11.077 6.166 21.793 1.00 90.38 82 MET A C 1
ATOM 673 O O . MET A 1 82 ? -10.466 6.752 20.898 1.00 90.38 82 MET A O 1
ATOM 677 N N . ILE A 1 83 ? -11.434 4.883 21.671 1.00 86.00 83 ILE A N 1
ATOM 678 C CA . ILE A 1 83 ? -11.119 4.072 20.481 1.00 86.00 83 ILE A CA 1
ATOM 679 C C . ILE A 1 83 ? -11.861 4.608 19.252 1.00 86.00 83 ILE A C 1
ATOM 681 O O . ILE A 1 83 ? -11.293 4.689 18.161 1.00 86.00 83 ILE A O 1
ATOM 685 N N . GLN A 1 84 ? -13.117 5.028 19.413 1.00 84.12 84 GLN A N 1
ATOM 686 C CA . GLN A 1 84 ? -13.903 5.622 18.335 1.00 84.12 84 GLN A CA 1
ATOM 687 C C . GLN A 1 84 ? -13.305 6.954 17.860 1.00 84.12 84 GLN A C 1
ATOM 689 O O . GLN A 1 84 ? -13.281 7.228 16.658 1.00 84.12 84 GLN A O 1
ATOM 694 N N . GLU A 1 85 ? -12.770 7.765 18.774 1.00 85.38 85 GLU A N 1
ATOM 695 C CA . GLU A 1 85 ? -12.049 8.992 18.442 1.00 85.38 85 GLU A CA 1
ATOM 696 C C . GLU A 1 85 ? -10.728 8.701 17.717 1.00 85.38 85 GLU A C 1
ATOM 698 O O . GLU A 1 85 ? -10.449 9.313 16.684 1.00 85.38 85 GLU A O 1
ATOM 703 N N . GLN A 1 86 ? -9.949 7.715 18.178 1.00 85.12 86 GLN A N 1
ATOM 704 C CA . GLN A 1 86 ? -8.736 7.264 17.486 1.00 85.12 86 GLN A CA 1
ATOM 705 C C . GLN A 1 86 ? -9.046 6.797 16.058 1.00 85.12 86 GLN A C 1
ATOM 707 O O . GLN A 1 86 ? -8.384 7.225 15.107 1.00 85.12 86 GLN A O 1
ATOM 712 N N . LEU A 1 87 ? -10.099 5.991 15.884 1.00 80.25 87 LEU A N 1
ATOM 713 C CA . LEU A 1 87 ? -10.581 5.560 14.572 1.00 80.25 87 LEU A CA 1
ATOM 714 C C . LEU A 1 87 ? -11.020 6.744 13.713 1.00 80.25 87 LEU A C 1
ATOM 716 O O . LEU A 1 87 ? -10.677 6.789 12.537 1.00 80.25 87 LEU A O 1
ATOM 720 N N . ARG A 1 88 ? -11.726 7.732 14.270 1.00 78.56 88 ARG A N 1
ATOM 721 C CA . ARG A 1 88 ? -12.143 8.934 13.534 1.00 78.56 88 ARG A CA 1
ATOM 722 C C . ARG A 1 88 ? -10.948 9.767 13.069 1.00 78.56 88 ARG A C 1
ATOM 724 O O . ARG A 1 88 ? -10.936 10.220 11.925 1.00 78.56 88 ARG A O 1
ATOM 731 N N . ASN A 1 89 ? -9.941 9.929 13.920 1.00 78.8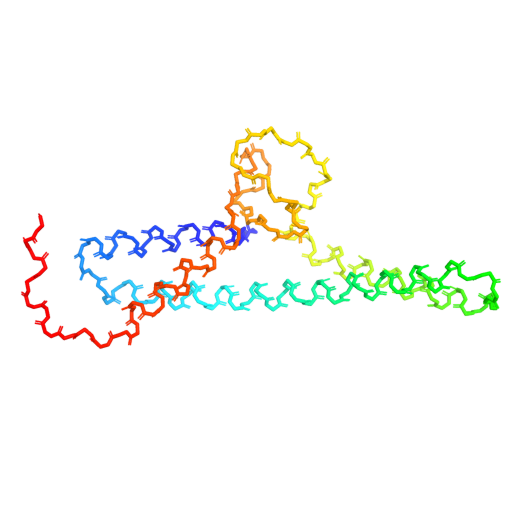1 89 ASN A N 1
ATOM 732 C CA . ASN A 1 89 ? -8.727 10.680 13.606 1.00 78.81 89 ASN A CA 1
ATOM 733 C C . ASN A 1 89 ? -7.907 9.996 12.502 1.00 78.81 89 ASN A C 1
ATOM 735 O O . ASN A 1 89 ? -7.394 10.671 11.610 1.00 78.81 89 ASN A O 1
ATOM 739 N N . MET A 1 90 ? -7.853 8.660 12.492 1.00 70.25 90 MET A N 1
ATOM 740 C CA . MET A 1 90 ? -7.228 7.896 11.404 1.00 70.25 90 MET A CA 1
ATOM 741 C C . MET A 1 90 ? -8.091 7.842 10.133 1.00 70.25 90 MET A C 1
ATOM 743 O O . MET A 1 90 ? -7.561 7.919 9.024 1.00 70.25 90 MET A O 1
ATOM 747 N N . ASN A 1 91 ? -9.418 7.777 10.271 1.00 60.62 91 ASN A N 1
ATOM 748 C CA . ASN A 1 91 ? -10.379 7.760 9.161 1.00 60.62 91 ASN A CA 1
ATOM 749 C C . ASN A 1 91 ? -10.571 9.127 8.495 1.00 60.62 91 ASN A C 1
ATOM 751 O O . ASN A 1 91 ? -11.179 9.199 7.431 1.00 60.62 91 ASN A O 1
ATOM 755 N N . GLY A 1 92 ? -9.972 10.203 9.016 1.00 52.97 92 GLY A N 1
ATOM 756 C CA . GLY A 1 92 ? -9.829 11.466 8.279 1.00 52.97 92 GLY A CA 1
ATOM 757 C C . GLY A 1 92 ? -9.134 11.320 6.909 1.00 52.97 92 GLY A C 1
ATOM 758 O O . GLY A 1 92 ? -9.185 12.250 6.103 1.00 52.97 92 GLY A O 1
ATOM 759 N N . PHE A 1 93 ? -8.524 10.156 6.638 1.00 45.97 93 PHE A N 1
ATOM 760 C CA . PHE A 1 93 ? -7.890 9.762 5.374 1.00 45.97 93 PHE A CA 1
ATOM 761 C C . PHE A 1 93 ? -8.703 8.781 4.517 1.00 45.97 93 PHE A C 1
ATOM 763 O O . PHE A 1 93 ? -8.405 8.622 3.336 1.00 45.97 93 PHE A O 1
ATOM 770 N N . SER A 1 94 ? -9.731 8.146 5.081 1.00 45.75 94 SER A N 1
ATOM 771 C CA . SER A 1 94 ? -10.585 7.182 4.390 1.00 45.75 94 SER A CA 1
ATOM 772 C C . SER A 1 94 ? -12.023 7.566 4.672 1.00 45.75 94 SER A C 1
ATOM 774 O O . SER A 1 94 ? -12.564 7.224 5.721 1.00 45.75 94 SER A O 1
ATOM 776 N N . SER A 1 95 ? -12.646 8.305 3.753 1.00 38.28 95 SER A N 1
ATOM 777 C CA . SER A 1 95 ? -14.094 8.478 3.796 1.00 38.28 95 SER A CA 1
ATOM 778 C C . SER A 1 95 ? -14.706 7.080 3.743 1.00 38.28 95 SER A C 1
ATOM 780 O O . SER A 1 95 ? -14.705 6.429 2.696 1.00 38.28 95 SER A O 1
ATOM 782 N N . ILE A 1 96 ? -15.154 6.595 4.901 1.00 41.84 96 ILE A N 1
ATOM 783 C CA . ILE A 1 96 ? -16.075 5.476 5.007 1.00 41.84 96 ILE A CA 1
ATOM 784 C C . ILE A 1 96 ? -17.350 6.000 4.365 1.00 41.84 96 ILE A C 1
ATOM 786 O O . ILE A 1 96 ? -18.192 6.624 5.008 1.00 41.84 96 ILE A O 1
ATOM 790 N N . GLY A 1 97 ? -17.445 5.804 3.051 1.00 39.03 97 GLY A N 1
ATOM 791 C CA . GLY A 1 97 ? -18.735 5.712 2.413 1.00 39.03 97 GLY A CA 1
ATOM 792 C C . GLY A 1 97 ? -19.472 4.625 3.173 1.00 39.03 97 GLY A C 1
ATOM 793 O O . GLY A 1 97 ? -19.024 3.475 3.195 1.00 39.03 97 GLY A O 1
ATOM 794 N N . GLN A 1 98 ? -20.560 5.021 3.834 1.00 34.22 98 GLN A N 1
ATOM 795 C CA . GLN A 1 98 ? -21.659 4.121 4.153 1.00 34.22 98 GLN A CA 1
ATOM 796 C C . GLN A 1 98 ? -21.822 3.134 3.003 1.00 34.22 98 GLN A C 1
ATOM 798 O O . GLN A 1 98 ? -21.610 3.521 1.854 1.00 34.22 98 GLN A O 1
ATOM 803 N N . GLU A 1 99 ? -22.158 1.890 3.330 1.00 38.09 99 GLU A N 1
ATOM 804 C CA . GLU A 1 99 ? -22.528 0.824 2.402 1.00 38.09 99 GLU A CA 1
ATOM 805 C C . GLU A 1 99 ? -23.429 1.355 1.271 1.00 38.09 99 GLU A C 1
ATOM 807 O O . GLU A 1 99 ? -24.651 1.302 1.335 1.00 38.09 99 GLU A O 1
ATOM 812 N N . SER A 1 100 ? -22.816 1.916 0.231 1.00 35.81 100 SER A N 1
ATOM 813 C CA . SER A 1 100 ? -23.493 2.317 -0.983 1.00 35.81 100 SER A CA 1
ATOM 814 C C . SER A 1 100 ? -23.377 1.117 -1.890 1.00 35.81 100 SER A C 1
ATOM 816 O O . SER A 1 100 ? -22.278 0.708 -2.288 1.00 35.81 100 SER A O 1
ATOM 818 N N . LEU A 1 101 ? -24.534 0.512 -2.115 1.00 38.47 101 LEU A N 1
ATOM 819 C CA . LEU A 1 101 ? -24.786 -0.529 -3.092 1.00 38.47 101 LEU A CA 1
ATOM 820 C C . LEU A 1 101 ? -24.474 0.031 -4.487 1.00 38.47 101 LEU A C 1
ATOM 822 O O . LEU A 1 101 ? -25.365 0.461 -5.208 1.00 38.47 101 LEU A O 1
ATOM 826 N N . GLU A 1 102 ? -23.195 0.068 -4.851 1.00 40.41 102 GLU A N 1
ATOM 827 C CA . GLU A 1 102 ? -22.763 0.442 -6.197 1.00 40.41 102 GLU A CA 1
ATOM 828 C C . GLU A 1 102 ? -22.867 -0.763 -7.153 1.00 40.41 102 GLU A C 1
ATOM 830 O O . GLU A 1 102 ? -22.633 -1.904 -6.731 1.00 40.41 102 GLU A O 1
ATOM 835 N N . PRO A 1 103 ? -23.228 -0.541 -8.433 1.00 40.34 103 PRO A N 1
ATOM 836 C CA . PRO A 1 103 ? -23.708 -1.585 -9.327 1.00 40.34 103 PRO A CA 1
ATOM 837 C C . PRO A 1 103 ? -22.634 -2.590 -9.754 1.00 40.34 103 PRO A C 1
ATOM 839 O O . PRO A 1 103 ? -21.427 -2.347 -9.763 1.00 40.34 103 PRO A O 1
ATOM 842 N N . VAL A 1 104 ? -23.141 -3.751 -10.155 1.00 43.16 104 VAL A N 1
ATOM 843 C CA . VAL A 1 104 ? -22.458 -5.015 -10.431 1.00 43.16 104 VAL A CA 1
ATOM 844 C C . VAL A 1 104 ? -21.609 -4.959 -11.710 1.00 43.16 104 VAL A C 1
ATOM 846 O O . VAL A 1 104 ? -22.039 -5.413 -12.764 1.00 43.16 104 VAL A O 1
ATOM 849 N N . TYR A 1 105 ? -20.373 -4.467 -11.625 1.00 48.44 105 TYR A N 1
ATOM 850 C CA . TYR A 1 105 ? -19.346 -4.714 -12.646 1.00 48.44 105 TYR A CA 1
ATOM 851 C C . TYR A 1 105 ? -18.024 -5.071 -11.957 1.00 48.44 105 TYR A C 1
ATOM 853 O O . TYR A 1 105 ? -17.433 -4.250 -11.265 1.00 48.44 105 TYR A O 1
ATOM 861 N N . PHE A 1 106 ? -17.570 -6.311 -12.152 1.00 43.00 106 PHE A N 1
ATOM 862 C CA . PHE A 1 106 ? -16.472 -7.022 -11.469 1.00 43.00 106 PHE A CA 1
ATOM 863 C C . PHE A 1 106 ? -16.826 -7.722 -10.151 1.00 43.00 106 PHE A C 1
ATOM 865 O O . PHE A 1 106 ? -16.669 -7.165 -9.065 1.00 43.00 106 PHE A O 1
ATOM 872 N N . GLY A 1 107 ? -17.189 -9.004 -10.298 1.00 43.19 107 GLY A N 1
ATOM 873 C CA . GLY A 1 107 ? -16.831 -10.098 -9.389 1.00 43.19 107 GLY A CA 1
ATOM 874 C C . GLY A 1 107 ? -17.202 -9.893 -7.923 1.00 43.19 107 GLY A C 1
ATOM 875 O O . GLY A 1 107 ? -16.472 -9.253 -7.169 1.00 43.19 107 GLY A O 1
ATOM 876 N N . ASN A 1 108 ? -18.315 -10.499 -7.512 1.00 37.66 108 ASN A N 1
ATOM 877 C CA . ASN A 1 108 ? -18.761 -10.559 -6.124 1.00 37.66 108 ASN A CA 1
ATOM 878 C C . ASN A 1 108 ? -17.705 -11.197 -5.211 1.00 37.66 108 ASN A C 1
ATOM 880 O O . ASN A 1 108 ? -17.631 -12.415 -5.082 1.00 37.66 108 ASN A O 1
ATOM 884 N N . SER A 1 109 ? -16.987 -10.352 -4.485 1.00 40.25 109 SER A N 1
ATOM 885 C CA . SER A 1 109 ? -16.479 -10.668 -3.156 1.00 40.25 109 SER A CA 1
ATOM 886 C C . SER A 1 109 ? -16.994 -9.562 -2.254 1.00 40.25 109 SER A C 1
ATOM 888 O O . SER A 1 109 ? -16.851 -8.394 -2.607 1.00 40.25 109 SER A O 1
ATOM 890 N N . ARG A 1 110 ? -17.627 -9.911 -1.128 1.00 42.00 110 ARG A N 1
ATOM 891 C CA . ARG A 1 110 ? -17.963 -8.975 -0.042 1.00 42.00 110 ARG A CA 1
ATOM 892 C C . ARG A 1 110 ? -16.747 -8.075 0.206 1.00 42.00 110 ARG A C 1
ATOM 894 O O . ARG A 1 110 ? -15.772 -8.540 0.786 1.00 42.00 110 ARG A O 1
ATOM 901 N N . ARG A 1 111 ? -16.760 -6.843 -0.315 1.00 47.94 111 ARG A N 1
ATOM 902 C CA . ARG A 1 111 ? -15.596 -5.953 -0.248 1.00 47.94 111 ARG A CA 1
ATOM 903 C C . ARG A 1 111 ? -15.522 -5.453 1.180 1.00 47.94 111 ARG A C 1
ATOM 905 O O . ARG A 1 111 ? -16.410 -4.740 1.639 1.00 47.94 111 ARG A O 1
ATOM 912 N N . THR A 1 112 ? -14.520 -5.936 1.893 1.00 49.44 112 THR A N 1
ATOM 913 C CA . THR A 1 112 ? -14.325 -5.632 3.299 1.00 49.44 112 THR A CA 1
ATOM 914 C C . THR A 1 112 ? -13.931 -4.169 3.462 1.00 49.44 112 THR A C 1
ATOM 916 O O . THR A 1 112 ? -13.344 -3.549 2.570 1.00 49.44 112 THR A O 1
ATOM 919 N N . LEU A 1 113 ? -14.313 -3.598 4.603 1.00 47.81 113 LEU A N 1
ATOM 920 C CA . LEU A 1 113 ? -13.917 -2.270 5.056 1.00 47.81 113 LEU A CA 1
ATOM 921 C C . LEU A 1 113 ? -12.406 -2.065 4.817 1.00 47.81 113 LEU A C 1
ATOM 923 O O . LEU A 1 113 ? -11.585 -2.683 5.491 1.00 47.81 113 LEU A O 1
ATOM 927 N N . GLY A 1 114 ? -12.042 -1.224 3.842 1.00 59.72 114 GLY A N 1
ATOM 928 C CA . GLY A 1 114 ? -10.641 -0.901 3.535 1.00 59.72 114 GLY A CA 1
ATOM 929 C C . GLY A 1 114 ? -10.056 -1.476 2.238 1.00 59.72 114 GLY A C 1
ATOM 930 O O . GLY A 1 114 ? -8.871 -1.265 1.992 1.00 59.72 114 GLY A O 1
ATOM 931 N N . ASP A 1 115 ? -10.845 -2.131 1.379 1.00 69.50 115 ASP A N 1
ATOM 932 C CA . ASP A 1 115 ? -10.350 -2.694 0.102 1.00 69.50 115 ASP A CA 1
ATOM 933 C C . ASP A 1 115 ? -10.204 -1.677 -1.051 1.00 69.50 115 ASP A C 1
ATOM 935 O O . ASP A 1 115 ? -9.732 -2.024 -2.139 1.00 69.50 115 ASP A O 1
ATOM 939 N N . LYS A 1 116 ? -10.603 -0.418 -0.839 1.00 76.88 116 LYS A N 1
ATOM 940 C CA . LYS A 1 116 ? -10.586 0.643 -1.857 1.00 76.88 116 LYS A CA 1
ATOM 941 C C . LYS A 1 116 ? -9.532 1.700 -1.524 1.00 76.88 116 LYS A C 1
ATOM 943 O O . LYS A 1 116 ? -9.569 2.288 -0.447 1.00 76.88 116 LYS A O 1
ATOM 948 N N . LEU A 1 117 ? -8.636 1.981 -2.465 1.00 78.88 117 LEU A N 1
ATOM 949 C CA . LEU A 1 117 ? -7.706 3.111 -2.407 1.00 78.88 117 LEU A CA 1
ATOM 950 C C . LEU A 1 117 ? -8.308 4.297 -3.165 1.00 78.88 117 LEU A C 1
ATOM 952 O O . LEU A 1 117 ? -8.329 4.284 -4.393 1.00 78.88 117 LEU A O 1
ATOM 956 N N . GLN A 1 118 ? -8.803 5.309 -2.450 1.00 77.56 118 GLN A N 1
ATOM 957 C CA . GLN A 1 118 ? -9.397 6.504 -3.065 1.00 77.56 118 GLN A CA 1
ATOM 958 C C . GLN A 1 118 ? -8.326 7.359 -3.751 1.00 77.56 118 GLN A C 1
ATOM 960 O O . GLN A 1 118 ? -7.280 7.655 -3.160 1.00 77.56 118 GLN A O 1
ATOM 965 N N . LEU A 1 119 ? -8.597 7.762 -4.993 1.00 74.75 119 LEU A N 1
ATOM 966 C CA . LEU A 1 119 ? -7.708 8.606 -5.792 1.00 74.75 119 LEU A CA 1
ATOM 967 C C . LEU A 1 119 ? -7.931 10.092 -5.506 1.00 74.75 119 LEU A C 1
ATOM 969 O O . LEU A 1 119 ? -6.971 10.843 -5.359 1.00 74.7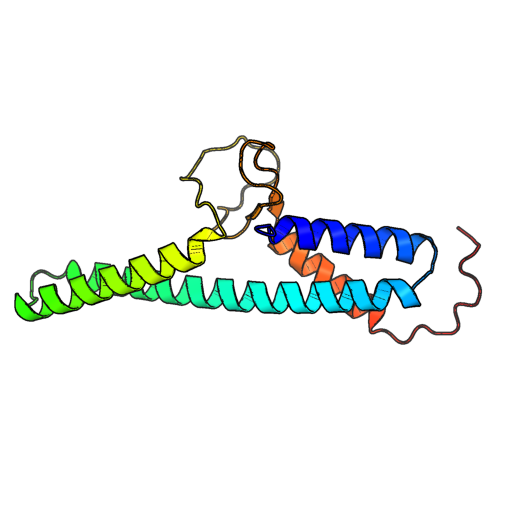5 119 LEU A O 1
ATOM 973 N N . ALA A 1 120 ? -9.182 10.519 -5.377 1.00 67.00 120 ALA A N 1
ATOM 974 C CA . ALA A 1 120 ? -9.528 11.911 -5.131 1.00 67.00 120 ALA A CA 1
ATOM 975 C C . ALA A 1 120 ? -10.686 12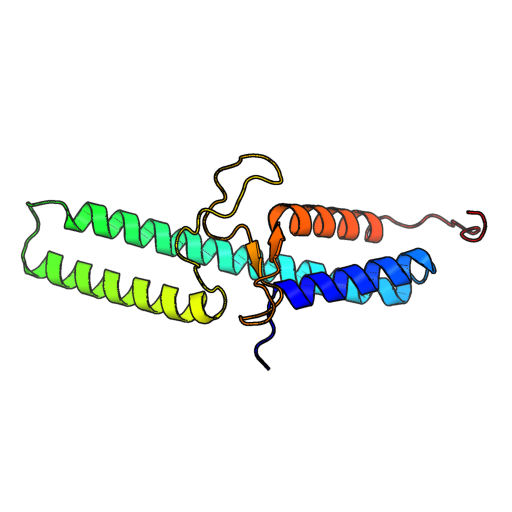.020 -4.131 1.00 67.00 120 ALA A C 1
ATOM 977 O O . ALA A 1 120 ? -11.546 11.136 -4.088 1.00 67.00 120 ALA A O 1
ATOM 978 N N . PRO A 1 121 ? -10.731 13.090 -3.315 1.00 64.94 121 PRO A N 1
ATOM 979 C CA . PRO A 1 121 ? -11.925 13.386 -2.543 1.00 64.94 121 PRO A CA 1
ATOM 980 C C . PRO A 1 121 ? -13.066 13.814 -3.489 1.00 64.94 121 PRO A C 1
ATOM 982 O O . PRO A 1 121 ? -12.798 14.342 -4.576 1.00 64.94 121 PRO A O 1
ATOM 985 N N . PRO A 1 122 ? -14.339 13.659 -3.078 1.00 55.78 122 PRO A N 1
ATOM 986 C CA . PRO A 1 122 ? -15.468 14.265 -3.785 1.00 55.78 122 PRO A CA 1
ATOM 987 C C . PRO A 1 122 ? -15.204 15.766 -4.021 1.00 55.78 122 PRO A C 1
ATOM 989 O O . PRO A 1 122 ? -14.691 16.420 -3.105 1.00 55.78 122 PRO A O 1
ATOM 992 N N . PRO A 1 123 ? -15.503 16.338 -5.208 1.00 56.28 123 PRO A N 1
ATOM 993 C CA . PRO A 1 123 ? -16.468 15.888 -6.222 1.00 56.28 123 PRO A CA 1
ATOM 994 C C . PRO A 1 123 ? -15.887 15.158 -7.455 1.00 56.28 123 PRO A C 1
ATOM 996 O O . PRO A 1 123 ? -16.611 14.979 -8.426 1.00 56.28 123 PRO A O 1
ATOM 999 N N . ILE A 1 124 ? -14.611 14.749 -7.465 1.00 54.28 124 ILE A N 1
ATOM 1000 C CA . ILE A 1 124 ? -13.980 14.085 -8.633 1.00 54.28 124 ILE A CA 1
ATOM 1001 C C . ILE A 1 124 ? -14.296 12.572 -8.626 1.00 54.28 124 ILE A C 1
ATOM 1003 O O . ILE A 1 124 ? -13.421 11.735 -8.427 1.00 54.28 124 ILE A O 1
ATOM 1007 N N . ASP A 1 125 ? -15.584 12.237 -8.744 1.00 56.78 125 ASP A N 1
ATOM 1008 C CA . ASP A 1 125 ? -16.159 10.906 -9.038 1.00 56.78 125 ASP A CA 1
ATOM 1009 C C . ASP A 1 125 ? -15.746 9.697 -8.181 1.00 56.78 125 ASP A C 1
ATOM 1011 O O . ASP A 1 125 ? -16.068 8.557 -8.509 1.00 56.78 125 ASP A O 1
ATOM 1015 N N . GLY A 1 126 ? -15.096 9.901 -7.034 1.00 58.22 126 GLY A N 1
ATOM 1016 C CA . GLY A 1 126 ? -14.819 8.808 -6.099 1.00 58.22 126 GLY A CA 1
ATOM 1017 C C . GLY A 1 126 ? -14.016 7.666 -6.725 1.00 58.22 126 GLY A C 1
ATOM 1018 O O . GLY A 1 126 ? -14.123 6.533 -6.252 1.00 58.22 126 GLY A O 1
ATOM 1019 N N . GLU A 1 127 ? -13.231 7.948 -7.775 1.00 71.25 127 GLU A N 1
ATOM 1020 C CA . GLU A 1 127 ? -12.409 6.947 -8.446 1.00 71.25 127 GLU A CA 1
ATOM 1021 C C . GLU A 1 127 ? -11.504 6.258 -7.421 1.00 71.25 127 GLU A C 1
ATOM 1023 O O . GLU A 1 127 ? -10.878 6.887 -6.556 1.00 71.25 127 GLU A O 1
ATOM 1028 N N . TRP A 1 128 ? -11.467 4.932 -7.490 1.00 77.00 128 TRP A N 1
ATOM 1029 C CA . TRP A 1 128 ? -10.771 4.111 -6.516 1.00 77.00 128 TRP A CA 1
ATOM 1030 C C . TRP A 1 128 ? -10.068 2.945 -7.196 1.00 77.00 128 TRP A C 1
ATOM 1032 O O . TRP A 1 128 ? -10.529 2.409 -8.202 1.00 77.00 128 TRP A O 1
ATOM 1042 N N . LEU A 1 129 ? -8.950 2.526 -6.609 1.00 80.00 129 LEU A N 1
ATOM 1043 C CA . LEU A 1 129 ? -8.214 1.343 -7.037 1.00 80.00 129 LEU A CA 1
ATOM 1044 C C . LEU A 1 129 ? -8.456 0.175 -6.071 1.00 80.00 129 LEU A C 1
ATOM 1046 O O . LEU A 1 129 ? -8.505 0.389 -4.854 1.00 80.00 129 LEU A O 1
ATOM 1050 N N . PRO A 1 130 ? -8.584 -1.068 -6.573 1.00 83.25 130 PRO A N 1
ATOM 1051 C CA . PRO A 1 130 ? -8.627 -2.253 -5.725 1.00 83.25 130 PRO A CA 1
ATOM 1052 C C . PRO A 1 130 ? -7.282 -2.439 -5.017 1.00 83.25 130 PRO A C 1
ATOM 1054 O O . PRO A 1 130 ? -6.264 -2.742 -5.641 1.00 83.25 130 PRO A O 1
ATOM 1057 N N . LYS A 1 131 ? -7.285 -2.278 -3.693 1.00 84.62 131 LYS A N 1
ATOM 1058 C CA . LYS A 1 131 ? -6.080 -2.278 -2.854 1.00 84.62 131 LYS A CA 1
ATOM 1059 C C . LYS A 1 131 ? -5.278 -3.572 -2.958 1.00 84.62 131 LYS A C 1
ATOM 1061 O O . LYS A 1 131 ? -4.060 -3.536 -3.099 1.00 84.62 131 LYS A O 1
ATOM 1066 N N . SER A 1 132 ? -5.965 -4.713 -2.950 1.00 82.38 132 SER A N 1
ATOM 1067 C CA . SER A 1 132 ? -5.348 -6.037 -3.080 1.00 82.38 132 SER A CA 1
ATOM 1068 C C . SER A 1 132 ? -4.612 -6.215 -4.410 1.00 82.38 132 SER A C 1
ATOM 1070 O O . SER A 1 132 ? -3.498 -6.737 -4.429 1.00 82.38 132 SER A O 1
ATOM 1072 N N . ALA A 1 133 ? -5.191 -5.732 -5.511 1.00 86.62 133 ALA A N 1
ATOM 1073 C CA . ALA A 1 133 ? -4.560 -5.787 -6.825 1.00 86.62 133 ALA A CA 1
ATOM 1074 C C . ALA A 1 133 ? -3.339 -4.863 -6.900 1.00 86.62 133 ALA A C 1
ATOM 1076 O O . ALA A 1 133 ? -2.300 -5.273 -7.413 1.00 86.62 133 ALA A O 1
ATOM 1077 N N . VAL A 1 134 ? -3.437 -3.649 -6.340 1.00 88.25 134 VAL A N 1
ATOM 1078 C CA . VAL A 1 134 ? -2.294 -2.728 -6.240 1.00 88.25 134 VAL A CA 1
ATOM 1079 C C . VAL A 1 134 ? -1.159 -3.383 -5.458 1.00 88.25 134 VAL A C 1
ATOM 1081 O O . VAL A 1 134 ? -0.031 -3.397 -5.931 1.00 88.25 134 VAL A O 1
ATOM 1084 N N . TYR A 1 135 ? -1.451 -3.998 -4.312 1.00 89.12 135 TYR A N 1
ATOM 1085 C CA . TYR A 1 135 ? -0.450 -4.673 -3.482 1.00 89.12 135 TYR A CA 1
ATOM 1086 C C . TYR A 1 135 ? 0.243 -5.823 -4.203 1.00 89.12 135 TYR A C 1
ATOM 1088 O O . TYR A 1 135 ? 1.468 -5.886 -4.196 1.00 89.12 135 TYR A O 1
ATOM 1096 N N . ALA A 1 136 ? -0.523 -6.694 -4.860 1.00 88.94 136 ALA A N 1
ATOM 1097 C CA . ALA A 1 136 ? 0.046 -7.785 -5.642 1.00 88.94 136 ALA A CA 1
ATOM 1098 C C . ALA A 1 136 ? 0.935 -7.265 -6.784 1.00 88.94 136 ALA A C 1
ATOM 1100 O O . ALA A 1 136 ? 1.996 -7.827 -7.055 1.00 88.94 136 ALA A O 1
ATOM 1101 N N . LEU A 1 137 ? 0.526 -6.171 -7.436 1.00 90.94 137 LEU A N 1
ATOM 1102 C CA . LEU A 1 137 ? 1.304 -5.541 -8.496 1.00 90.94 137 LEU A CA 1
ATOM 1103 C C . LEU A 1 137 ? 2.614 -4.944 -7.965 1.00 90.94 137 LEU A C 1
ATOM 1105 O O . LEU A 1 137 ? 3.655 -5.141 -8.587 1.00 90.94 137 LEU A O 1
ATOM 1109 N N . VAL A 1 138 ? 2.581 -4.258 -6.820 1.00 90.69 138 VAL A N 1
ATOM 1110 C CA . VAL A 1 138 ? 3.782 -3.727 -6.150 1.00 90.69 138 VAL A CA 1
ATOM 1111 C C . VAL A 1 138 ? 4.750 -4.859 -5.831 1.00 90.69 138 VAL A C 1
ATOM 1113 O O . VAL A 1 138 ? 5.910 -4.792 -6.229 1.00 90.69 138 VAL A O 1
ATOM 1116 N N . ASP A 1 139 ? 4.264 -5.919 -5.180 1.00 90.56 139 ASP A N 1
ATOM 1117 C CA . ASP A 1 139 ? 5.080 -7.071 -4.791 1.00 90.56 139 ASP A CA 1
ATOM 1118 C C . ASP A 1 139 ? 5.744 -7.705 -6.030 1.00 90.56 139 ASP A C 1
ATOM 1120 O O . ASP A 1 139 ? 6.941 -8.008 -6.026 1.00 90.56 139 ASP A O 1
ATOM 1124 N N . LEU A 1 140 ? 5.003 -7.827 -7.139 1.00 89.94 140 LEU A N 1
ATOM 1125 C CA . LEU A 1 140 ? 5.542 -8.311 -8.409 1.00 89.94 140 LEU A CA 1
ATOM 1126 C C . LEU A 1 140 ? 6.629 -7.382 -8.971 1.00 89.94 140 LEU A C 1
ATOM 1128 O O . LEU A 1 140 ? 7.687 -7.859 -9.383 1.00 89.94 140 LEU A O 1
ATOM 1132 N N . ILE A 1 141 ? 6.385 -6.070 -9.000 1.00 89.31 141 ILE A N 1
ATOM 1133 C CA . ILE A 1 141 ? 7.338 -5.076 -9.511 1.00 89.31 141 ILE A CA 1
ATOM 1134 C C . ILE A 1 141 ? 8.631 -5.109 -8.690 1.00 89.31 141 ILE A C 1
ATOM 1136 O O . ILE A 1 141 ? 9.714 -5.164 -9.275 1.00 89.31 141 ILE A O 1
ATOM 1140 N N . VAL A 1 142 ? 8.534 -5.146 -7.359 1.00 88.31 142 VAL A N 1
ATOM 1141 C CA . VAL A 1 142 ? 9.690 -5.240 -6.455 1.00 88.31 142 VAL A CA 1
ATOM 1142 C C . VAL A 1 142 ? 10.507 -6.495 -6.760 1.00 88.31 142 VAL A C 1
ATOM 1144 O O . VAL A 1 142 ? 11.723 -6.415 -6.929 1.00 88.31 142 VAL A O 1
ATOM 1147 N N . VAL A 1 143 ? 9.855 -7.650 -6.928 1.00 87.69 143 VAL A N 1
ATOM 1148 C CA . VAL A 1 143 ? 10.540 -8.901 -7.292 1.00 87.69 143 VAL A CA 1
ATOM 1149 C C . VAL A 1 143 ? 11.218 -8.798 -8.660 1.00 87.69 143 VAL A C 1
ATOM 1151 O O . VAL A 1 143 ? 12.350 -9.254 -8.818 1.00 87.69 143 VAL A O 1
ATOM 1154 N N . VAL A 1 144 ? 10.563 -8.204 -9.659 1.00 85.25 144 VAL A N 1
ATOM 1155 C CA . VAL A 1 144 ? 11.132 -8.032 -11.007 1.00 85.25 144 VAL A CA 1
ATOM 1156 C C . VAL A 1 144 ? 12.354 -7.111 -10.986 1.00 85.25 144 VAL A C 1
ATOM 1158 O O . VAL A 1 144 ? 13.333 -7.382 -11.684 1.00 85.25 144 VAL A O 1
ATOM 1161 N N . PHE A 1 145 ? 12.326 -6.046 -10.185 1.00 83.12 145 PHE A N 1
ATOM 1162 C CA . PHE A 1 145 ? 13.439 -5.106 -10.054 1.00 83.12 145 PHE A CA 1
ATOM 1163 C C . PHE A 1 145 ? 14.580 -5.630 -9.175 1.00 83.12 145 PHE A C 1
ATOM 1165 O O . PHE A 1 145 ? 15.733 -5.300 -9.445 1.00 83.12 145 PHE A O 1
ATOM 1172 N N . GLY A 1 146 ? 14.287 -6.480 -8.188 1.00 79.50 146 GLY A N 1
ATOM 1173 C CA . GLY A 1 146 ? 15.287 -7.117 -7.327 1.00 79.50 146 GLY A CA 1
ATOM 1174 C C . GLY A 1 146 ? 16.047 -8.272 -7.986 1.00 79.50 146 GLY A C 1
ATOM 1175 O O . GLY A 1 146 ? 17.088 -8.694 -7.482 1.00 79.50 146 GLY A O 1
ATOM 1176 N N . ARG A 1 147 ? 15.569 -8.796 -9.123 1.00 78.38 147 ARG A N 1
ATOM 1177 C CA . ARG A 1 147 ? 16.305 -9.823 -9.871 1.00 78.38 147 ARG A CA 1
ATOM 1178 C C . ARG A 1 147 ? 17.554 -9.215 -10.516 1.00 78.38 147 ARG A C 1
ATOM 1180 O O . ARG A 1 147 ? 17.437 -8.199 -11.206 1.00 78.38 147 ARG A O 1
ATOM 1187 N N . PRO A 1 148 ? 18.734 -9.854 -10.381 1.00 67.06 148 PRO A N 1
ATOM 1188 C CA . PRO A 1 148 ? 19.920 -9.427 -11.102 1.00 67.06 148 PRO A CA 1
ATOM 1189 C C . PRO A 1 148 ? 19.619 -9.522 -12.593 1.00 67.06 148 PRO A C 1
ATOM 1191 O O . PRO A 1 148 ? 19.395 -10.602 -13.145 1.00 67.06 148 PRO A O 1
ATOM 1194 N N . LYS A 1 149 ? 19.565 -8.366 -13.250 1.00 65.25 149 LYS A N 1
ATOM 1195 C CA . LYS A 1 149 ? 19.410 -8.317 -14.695 1.00 65.25 149 LYS A CA 1
ATOM 1196 C C . LYS A 1 149 ? 20.718 -8.841 -15.263 1.00 65.25 149 LYS A C 1
ATOM 1198 O O . LYS A 1 149 ? 21.740 -8.163 -15.191 1.00 65.25 149 LYS A O 1
ATOM 1203 N N . GLY A 1 150 ? 20.695 -10.065 -15.791 1.00 59.03 150 GLY A N 1
ATOM 1204 C CA . GLY A 1 150 ? 21.752 -10.527 -16.688 1.00 59.03 150 GLY A CA 1
ATOM 1205 C C . GLY A 1 150 ? 21.973 -9.489 -17.794 1.00 59.03 150 GLY A C 1
ATOM 1206 O O . GLY A 1 150 ? 21.122 -8.622 -17.999 1.00 59.03 150 GLY A O 1
ATOM 1207 N N . LEU A 1 151 ? 23.112 -9.541 -18.487 1.00 52.72 151 LEU A N 1
ATOM 1208 C CA . LEU A 1 151 ? 23.458 -8.640 -19.596 1.00 52.72 151 LEU A CA 1
ATOM 1209 C C . LEU A 1 151 ? 22.432 -8.734 -20.749 1.00 52.72 151 LEU A C 1
ATOM 1211 O O . LEU A 1 151 ? 22.705 -9.293 -21.806 1.00 52.72 151 LEU A O 1
ATOM 1215 N N . PHE A 1 152 ? 21.241 -8.166 -20.576 1.00 55.84 152 PHE A N 1
ATOM 1216 C CA . PHE A 1 152 ? 20.247 -7.993 -21.624 1.00 55.84 152 PHE A CA 1
ATOM 1217 C C . PHE A 1 152 ? 20.663 -6.770 -22.436 1.00 55.84 152 PHE A C 1
ATOM 1219 O O . PHE A 1 152 ? 20.176 -5.658 -22.253 1.00 55.84 152 PHE A O 1
ATOM 1226 N N . LYS A 1 153 ? 21.649 -7.004 -23.304 1.00 52.81 153 LYS A N 1
ATOM 1227 C CA . LYS A 1 153 ? 22.275 -6.018 -24.192 1.00 52.81 153 LYS A CA 1
ATOM 1228 C C . LYS A 1 153 ? 21.363 -5.561 -25.339 1.00 52.81 153 LYS A C 1
ATOM 1230 O O . LYS A 1 153 ? 21.731 -4.648 -26.064 1.00 52.81 153 LYS A O 1
ATOM 1235 N N . GLU A 1 154 ? 20.177 -6.147 -25.494 1.00 55.47 154 GLU A N 1
ATOM 1236 C CA . GLU A 1 154 ? 19.222 -5.783 -26.542 1.00 55.47 154 GLU A CA 1
ATOM 1237 C C . GLU A 1 154 ? 17.813 -5.617 -25.961 1.00 55.47 154 GLU A C 1
ATOM 1239 O O . GLU A 1 154 ? 17.046 -6.568 -25.861 1.00 55.47 154 GLU A O 1
ATOM 1244 N N . CYS A 1 155 ? 17.458 -4.386 -25.592 1.00 55.50 155 CYS A N 1
ATOM 1245 C CA . CYS A 1 155 ? 16.065 -4.001 -25.328 1.00 55.50 155 CYS A CA 1
ATOM 1246 C C . CYS A 1 155 ? 15.383 -3.340 -26.547 1.00 55.50 155 CYS A C 1
ATOM 1248 O O . CYS A 1 155 ? 14.236 -2.921 -26.454 1.00 55.50 155 CYS A O 1
ATOM 1250 N N . GLY A 1 156 ? 16.081 -3.231 -27.686 1.00 54.66 156 GLY A N 1
ATOM 1251 C CA . GLY A 1 156 ? 15.622 -2.497 -28.875 1.00 54.66 156 GLY A CA 1
ATOM 1252 C C . GLY A 1 156 ? 14.819 -3.304 -29.900 1.00 54.66 156 GLY A C 1
ATOM 1253 O O . GLY A 1 156 ? 14.440 -2.748 -30.922 1.00 54.66 156 GLY A O 1
ATOM 1254 N N . LYS A 1 157 ? 14.575 -4.599 -29.667 1.00 51.81 157 LYS A N 1
ATOM 1255 C CA . LYS A 1 157 ? 13.744 -5.439 -30.544 1.00 51.81 157 LYS A CA 1
ATOM 1256 C C . LYS A 1 157 ? 12.460 -5.818 -29.814 1.00 51.81 157 LYS A C 1
ATOM 1258 O O . LYS A 1 157 ? 12.414 -6.830 -29.116 1.00 51.81 157 LYS A O 1
ATOM 1263 N N . ARG A 1 158 ? 11.442 -4.978 -29.952 1.00 44.41 158 ARG A N 1
ATOM 1264 C CA . ARG A 1 158 ? 10.035 -5.321 -29.743 1.00 44.41 158 ARG A CA 1
ATOM 1265 C C . ARG A 1 158 ? 9.215 -4.635 -30.814 1.00 44.41 158 ARG A C 1
ATOM 1267 O O . ARG A 1 158 ? 9.517 -3.452 -31.080 1.00 44.41 158 ARG A O 1
#

Radius of gyration: 21.42 Å; chains: 1; bounding box: 50×30×68 Å

InterPro domains:
  IPR019440 Chromatid cohesion factor MAU2 [PTHR21394] (11-158)

Foldseek 3Di:
DLAQLQQLLVVLVVLLVVCVLVVVLVSNVVSLVVLVVSLVVVVVLVVVLVVLVVVLVVLVVVLPDPPDDPVVNVVSVVVNVVSVVVNVVSCVNPPPDDPDCDDDDDDDDPQDDPQWRFNDDPPPPRDTDGSVVSVVVSVVSVVVSPDPDDPPVDPPDD

pLDDT: mean 75.38, std 17.38, range [34.22, 93.44]